Protein AF-A0A7R8W1M1-F1 (afdb_monomer_lite)

Organism: Timema douglasi (NCBI:txid61478)

pLDDT: mean 78.96, std 18.75, range [42.75, 98.69]

Foldseek 3Di:
DDDDDDDDDDDDDDDDDDDDDDDPDDDDDPPVPAQPLQAQPQPRPGRFDDAQQDPRHTHNDVVSVVVCCVVVVNPSDHPLDPDDDPVRDDPVNVVPDD

Structure (mmCIF, N/CA/C/O backbone):
data_AF-A0A7R8W1M1-F1
#
_entry.id   AF-A0A7R8W1M1-F1
#
loop_
_atom_site.group_PDB
_atom_site.id
_atom_site.type_symbol
_atom_site.label_atom_id
_atom_site.label_alt_id
_atom_site.label_comp_id
_atom_site.label_asym_id
_atom_site.label_entity_id
_atom_site.label_seq_id
_atom_site.pdbx_PDB_ins_code
_atom_site.Cartn_x
_atom_site.Cartn_y
_atom_site.Cartn_z
_atom_site.occupancy
_atom_site.B_iso_or_equiv
_atom_site.auth_seq_id
_atom_site.auth_comp_id
_atom_site.auth_asym_id
_atom_site.auth_atom_id
_atom_site.pdbx_PDB_model_num
ATOM 1 N N . MET A 1 1 ? 35.553 34.982 -40.929 1.00 52.81 1 MET A N 1
ATOM 2 C CA . MET A 1 1 ? 35.627 33.540 -41.251 1.00 52.81 1 MET A CA 1
ATOM 3 C C . MET A 1 1 ? 34.472 32.890 -40.524 1.00 52.81 1 MET A C 1
ATOM 5 O O . MET A 1 1 ? 34.533 32.708 -39.316 1.00 52.81 1 MET A O 1
ATOM 9 N N . SER A 1 2 ? 33.352 32.757 -41.225 1.00 48.47 2 SER A N 1
ATOM 10 C CA . SER A 1 2 ? 32.035 32.606 -40.617 1.00 48.47 2 SER A CA 1
ATOM 11 C C . SER A 1 2 ? 31.475 31.215 -40.883 1.00 48.47 2 SER A C 1
ATOM 13 O O . SER A 1 2 ? 31.470 30.779 -42.028 1.00 48.47 2 SER A O 1
ATOM 15 N N . LYS A 1 3 ? 30.898 30.647 -39.818 1.00 53.03 3 LYS A N 1
ATOM 16 C CA . LYS A 1 3 ? 29.877 29.589 -39.772 1.00 53.03 3 LYS A CA 1
ATOM 17 C C . LYS A 1 3 ? 30.335 28.157 -40.076 1.00 53.03 3 LYS A C 1
ATOM 19 O O . LYS A 1 3 ? 30.499 27.786 -41.228 1.00 53.03 3 LYS A O 1
ATOM 24 N N . THR A 1 4 ? 30.291 27.329 -39.030 1.00 55.09 4 THR A N 1
ATOM 25 C CA . THR A 1 4 ? 29.878 25.926 -39.151 1.00 55.09 4 THR A CA 1
ATOM 26 C C . THR A 1 4 ? 28.841 25.626 -38.072 1.00 55.09 4 THR A C 1
ATOM 28 O O . THR A 1 4 ? 29.129 25.685 -36.881 1.00 55.09 4 THR A O 1
ATOM 31 N N . VAL A 1 5 ? 27.624 25.323 -38.518 1.00 51.34 5 VAL A N 1
ATOM 32 C CA . VAL A 1 5 ? 26.593 24.585 -37.784 1.00 51.34 5 VAL A CA 1
ATOM 33 C C . VAL A 1 5 ? 26.380 23.307 -38.582 1.00 51.34 5 VAL A C 1
ATOM 35 O O . VAL A 1 5 ? 26.169 23.401 -39.788 1.00 51.34 5 VAL A O 1
ATOM 38 N N . ALA A 1 6 ? 26.390 22.145 -37.932 1.00 58.97 6 ALA A N 1
ATOM 39 C CA . ALA A 1 6 ? 25.666 20.970 -38.412 1.00 58.97 6 ALA A CA 1
ATOM 40 C C . ALA A 1 6 ? 25.425 19.995 -37.250 1.00 58.97 6 ALA A C 1
ATOM 42 O O . ALA A 1 6 ? 26.348 19.376 -36.728 1.00 58.97 6 ALA A O 1
ATOM 43 N N . LEU A 1 7 ? 24.154 19.899 -36.855 1.00 54.94 7 LEU A N 1
ATOM 44 C CA . LEU A 1 7 ? 23.571 18.787 -36.115 1.00 54.94 7 LEU A CA 1
ATOM 45 C C . LEU A 1 7 ? 23.591 17.540 -37.004 1.00 54.94 7 LEU A C 1
ATOM 47 O O . LEU A 1 7 ? 23.214 17.632 -38.171 1.00 54.94 7 LEU A O 1
ATOM 51 N N . THR A 1 8 ? 23.853 16.362 -36.439 1.00 57.50 8 THR A N 1
ATOM 52 C CA . THR A 1 8 ? 23.174 15.140 -36.898 1.00 57.50 8 THR A CA 1
ATOM 53 C C . 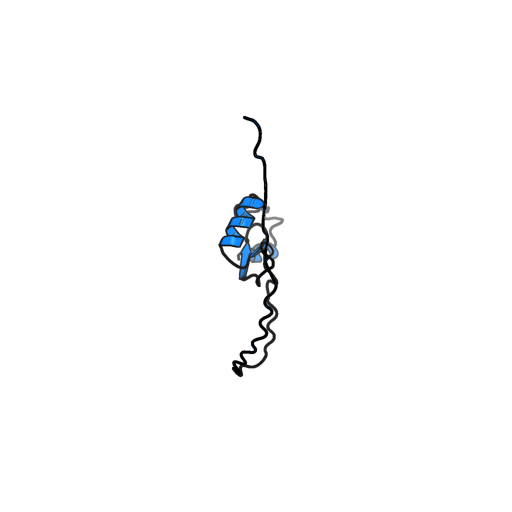THR A 1 8 ? 23.088 14.124 -35.762 1.00 57.50 8 THR A C 1
ATOM 55 O O . THR A 1 8 ? 24.083 13.540 -35.344 1.00 57.50 8 THR A O 1
ATOM 58 N N . ALA A 1 9 ? 21.869 13.930 -35.260 1.00 60.91 9 ALA A N 1
ATOM 59 C CA . ALA A 1 9 ? 21.479 12.775 -34.469 1.00 60.91 9 ALA A CA 1
ATOM 60 C C . ALA A 1 9 ? 21.263 11.586 -35.418 1.00 60.91 9 ALA A C 1
ATOM 62 O O . ALA A 1 9 ? 20.581 11.731 -36.432 1.00 60.91 9 ALA A O 1
ATOM 63 N N . GLN A 1 10 ? 21.816 10.419 -35.092 1.00 56.12 10 GLN A N 1
ATOM 64 C CA . GLN A 1 10 ? 21.529 9.171 -35.798 1.00 56.12 10 GLN A CA 1
ATOM 65 C C . GLN A 1 10 ? 21.012 8.146 -34.791 1.00 56.12 10 GLN A C 1
ATOM 67 O O . GLN A 1 10 ? 21.761 7.516 -34.052 1.00 56.12 10 GLN A O 1
ATOM 72 N N . SER A 1 11 ? 19.684 8.053 -34.756 1.00 63.09 11 SER A N 1
ATOM 73 C CA . SER A 1 11 ? 18.914 6.970 -34.157 1.00 63.09 11 SER A CA 1
ATOM 74 C C . SER A 1 11 ? 18.952 5.775 -35.104 1.00 63.09 11 SER A C 1
ATOM 76 O O . SER A 1 11 ? 18.521 5.896 -36.250 1.00 63.09 11 SER A O 1
ATOM 78 N N . GLN A 1 12 ? 19.463 4.635 -34.639 1.00 60.09 12 GLN A N 1
ATOM 79 C CA . GLN A 1 12 ? 19.287 3.347 -35.306 1.00 60.09 12 GLN A CA 1
ATOM 80 C C . GLN A 1 12 ? 19.004 2.268 -34.264 1.00 60.09 12 GLN A C 1
ATOM 82 O O . GLN A 1 12 ? 19.908 1.725 -33.632 1.00 60.09 12 GLN A O 1
ATOM 87 N N . HIS A 1 13 ? 17.726 1.934 -34.111 1.00 54.50 13 HIS A N 1
ATOM 88 C CA . HIS A 1 13 ? 17.300 0.690 -33.487 1.00 54.50 13 HIS A CA 1
ATOM 89 C C . HIS A 1 13 ? 16.375 -0.010 -34.481 1.00 54.50 13 HIS A C 1
ATOM 91 O O . HIS A 1 13 ? 15.264 0.451 -34.733 1.00 54.50 13 HIS A O 1
ATOM 97 N N . SER A 1 14 ? 16.865 -1.092 -35.084 1.00 59.47 14 SER A N 1
ATOM 98 C CA . SER A 1 14 ? 16.033 -2.047 -35.822 1.00 59.47 14 SER A CA 1
ATOM 99 C C . SER A 1 14 ? 15.585 -3.167 -34.870 1.00 59.47 14 SER A C 1
ATOM 101 O O . SER A 1 14 ? 16.334 -3.502 -33.948 1.00 59.47 14 SER A O 1
ATOM 103 N N . PRO A 1 15 ? 14.386 -3.748 -35.056 1.00 55.75 15 PRO A N 1
ATOM 104 C CA . PRO A 1 15 ? 13.828 -4.733 -34.138 1.00 55.75 15 PRO A CA 1
ATOM 105 C C . PRO A 1 15 ? 14.409 -6.122 -34.416 1.00 55.75 15 PRO A C 1
ATOM 107 O O . PRO A 1 15 ? 14.299 -6.633 -35.529 1.00 55.75 15 PRO A O 1
ATOM 110 N N . ILE A 1 16 ? 14.990 -6.762 -33.400 1.00 57.75 16 ILE A N 1
ATOM 111 C CA . ILE A 1 16 ? 15.369 -8.176 -33.480 1.00 57.75 16 ILE A CA 1
ATOM 112 C C . ILE A 1 16 ? 14.328 -8.973 -32.698 1.00 57.75 16 ILE A C 1
ATOM 114 O O . ILE A 1 16 ? 14.295 -8.966 -31.469 1.00 57.75 16 ILE A O 1
ATOM 118 N N . SER A 1 17 ? 13.443 -9.624 -33.450 1.00 53.62 17 SER A N 1
ATOM 119 C CA . SER A 1 17 ? 12.516 -10.637 -32.959 1.00 53.62 17 SER A CA 1
ATOM 120 C C . SER A 1 17 ? 13.302 -11.922 -32.700 1.00 53.62 17 SER A C 1
ATOM 122 O O . SER A 1 17 ? 13.865 -12.500 -33.628 1.00 53.62 17 SER A O 1
ATOM 124 N N . VAL A 1 18 ? 13.362 -12.359 -31.441 1.00 54.31 18 VAL A N 1
ATOM 125 C CA . VAL A 1 18 ? 13.859 -13.688 -31.072 1.00 54.31 18 VAL A CA 1
ATOM 126 C C . VAL A 1 18 ? 12.681 -14.524 -30.582 1.00 54.31 18 VAL A C 1
ATOM 128 O O . VAL A 1 18 ? 12.194 -14.358 -29.469 1.00 54.31 18 VAL A O 1
ATOM 131 N N . ASN A 1 19 ? 12.200 -15.416 -31.447 1.00 48.31 19 ASN A N 1
ATOM 132 C CA . ASN A 1 19 ? 11.374 -16.546 -31.043 1.00 48.31 19 ASN A CA 1
ATOM 133 C C . ASN A 1 19 ? 12.323 -17.702 -30.721 1.00 48.31 19 ASN A C 1
ATOM 135 O O . ASN A 1 19 ? 12.932 -18.274 -31.622 1.00 48.31 19 ASN A O 1
ATOM 139 N N . GLY A 1 20 ? 12.463 -18.010 -29.435 1.00 42.75 20 GLY A N 1
ATOM 140 C CA . GLY A 1 20 ? 13.253 -19.126 -28.928 1.00 42.75 20 GLY A CA 1
ATOM 141 C C . GLY A 1 20 ? 12.466 -19.839 -27.842 1.00 42.75 20 GLY A C 1
ATOM 142 O O . GLY A 1 20 ? 12.405 -19.393 -26.702 1.00 42.75 20 GLY A O 1
ATOM 143 N N . SER A 1 21 ? 11.801 -20.910 -28.249 1.00 54.72 21 SER A N 1
ATOM 144 C CA . SER A 1 21 ? 11.082 -21.864 -27.421 1.00 54.72 21 SER A CA 1
ATOM 145 C C . SER A 1 21 ? 12.066 -22.741 -26.646 1.00 54.72 21 SER A C 1
ATOM 147 O O . SER A 1 21 ? 12.627 -23.664 -27.232 1.00 54.72 21 SER A O 1
ATOM 149 N N . ASP A 1 22 ? 12.214 -22.505 -25.342 1.00 48.47 22 AS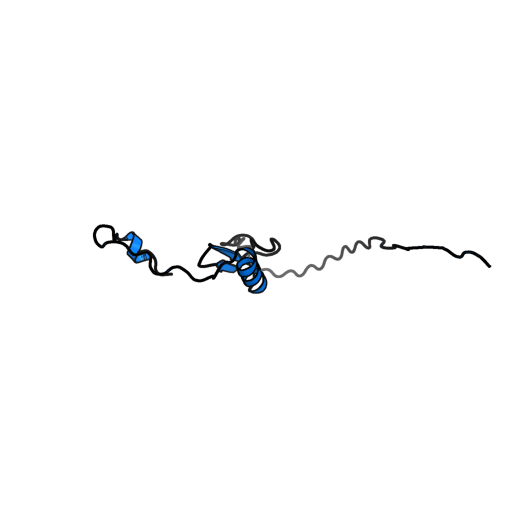P A N 1
ATOM 150 C CA . ASP A 1 22 ? 12.767 -23.505 -24.427 1.00 48.47 22 ASP A CA 1
ATOM 151 C C . ASP A 1 22 ? 11.637 -24.142 -23.622 1.00 48.47 22 ASP A C 1
ATOM 153 O O . ASP A 1 22 ? 11.063 -23.583 -22.685 1.00 48.47 22 ASP A O 1
ATOM 157 N N . THR A 1 23 ? 11.293 -25.344 -24.070 1.00 50.12 23 THR A N 1
ATOM 158 C CA . THR A 1 23 ? 10.430 -26.290 -23.379 1.00 50.12 23 THR A CA 1
ATOM 159 C C . THR A 1 23 ? 11.252 -26.939 -22.269 1.00 50.12 23 THR A C 1
ATOM 161 O O . THR A 1 23 ? 11.943 -27.922 -22.510 1.00 50.12 23 THR A O 1
ATOM 164 N N . THR A 1 24 ? 11.141 -26.435 -21.041 1.00 50.75 24 THR A N 1
ATOM 165 C CA . THR A 1 24 ? 11.445 -27.245 -19.854 1.00 50.75 24 THR A CA 1
ATOM 166 C C . THR A 1 24 ? 10.128 -27.774 -19.312 1.00 50.75 24 THR A C 1
ATOM 168 O O . THR A 1 24 ? 9.411 -27.107 -18.567 1.00 50.75 24 THR A O 1
ATOM 171 N N . GLN A 1 25 ? 9.795 -28.990 -19.741 1.00 56.94 25 GLN A N 1
ATOM 172 C CA . G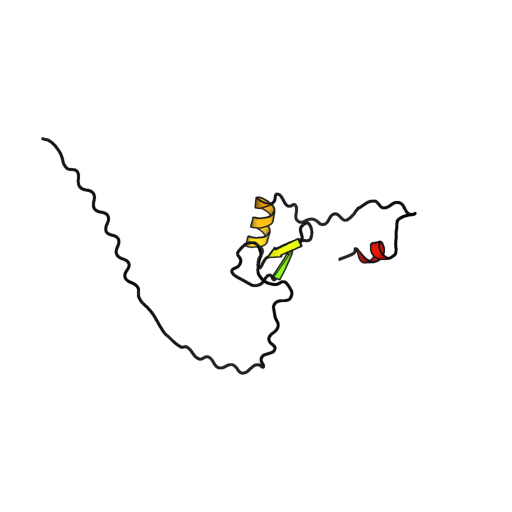LN A 1 25 ? 8.772 -29.820 -19.122 1.00 56.94 25 GLN A CA 1
ATOM 173 C C . GLN A 1 25 ? 9.208 -30.144 -17.689 1.00 56.94 25 GLN A C 1
ATOM 175 O O . GLN A 1 25 ? 10.174 -30.868 -17.471 1.00 56.94 25 GLN A O 1
ATOM 180 N N . SER A 1 26 ? 8.467 -29.627 -16.714 1.00 54.97 26 SER A N 1
ATOM 181 C CA . SER A 1 26 ? 8.422 -30.165 -15.358 1.00 54.97 26 SER A CA 1
ATOM 182 C C . SER A 1 26 ? 6.957 -30.390 -15.015 1.00 54.97 26 SER A C 1
ATOM 184 O O . SER A 1 26 ? 6.154 -29.459 -14.940 1.00 54.97 26 SER A O 1
ATOM 186 N N . GLN A 1 27 ? 6.601 -31.665 -14.915 1.00 66.81 27 GLN A N 1
ATOM 187 C CA . GLN A 1 27 ? 5.279 -32.141 -14.552 1.00 66.81 27 GLN A CA 1
ATOM 188 C C . GLN A 1 27 ? 5.071 -31.933 -13.047 1.00 66.81 27 GLN A C 1
ATOM 190 O O . GLN A 1 27 ? 5.471 -32.765 -12.239 1.00 66.81 27 GLN A O 1
ATOM 195 N N . HIS A 1 28 ? 4.399 -30.848 -12.670 1.00 56.22 28 HIS A N 1
ATOM 196 C CA . HIS A 1 28 ? 3.730 -30.724 -11.377 1.00 56.22 28 HIS A CA 1
ATOM 197 C C . HIS A 1 28 ? 2.327 -30.162 -11.622 1.00 56.22 28 HIS A C 1
ATOM 199 O O . HIS A 1 28 ? 2.161 -29.185 -12.348 1.00 56.22 28 HIS A O 1
ATOM 205 N N . GLY A 1 29 ? 1.315 -30.853 -11.090 1.00 53.97 29 GLY A N 1
ATOM 206 C CA . GLY A 1 29 ? -0.099 -30.638 -11.394 1.00 53.97 29 GLY A CA 1
ATOM 207 C C . GLY A 1 29 ? -0.546 -29.178 -11.295 1.00 53.97 29 GLY A C 1
ATOM 208 O O . GLY A 1 29 ? -0.188 -28.456 -10.366 1.00 53.97 29 GLY A O 1
ATO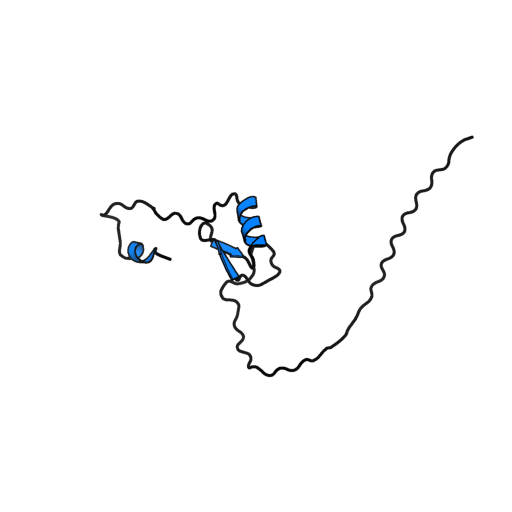M 209 N N . LEU A 1 30 ? -1.365 -28.767 -12.264 1.00 57.25 30 LEU A N 1
ATOM 210 C CA . LEU A 1 30 ? -1.982 -27.450 -12.351 1.00 57.25 30 LEU A CA 1
ATOM 211 C C . LEU A 1 30 ? -3.025 -27.278 -11.236 1.00 57.25 30 LEU A C 1
ATOM 213 O O . LEU A 1 30 ? -4.224 -27.433 -11.445 1.00 57.25 30 LEU A O 1
ATOM 217 N N . SER A 1 31 ? -2.566 -26.944 -10.035 1.00 62.78 31 SER A N 1
ATOM 218 C CA . SER A 1 31 ? -3.385 -26.182 -9.102 1.00 62.78 31 SER A CA 1
ATOM 219 C C . SER A 1 31 ? -3.239 -24.728 -9.525 1.00 62.78 31 SER A C 1
ATOM 221 O O . SER A 1 31 ? -2.256 -24.080 -9.170 1.00 62.78 31 SER A O 1
ATOM 223 N N . THR A 1 32 ? -4.164 -24.218 -10.340 1.00 62.19 32 THR A N 1
ATOM 224 C CA . THR A 1 32 ? -4.227 -22.790 -10.684 1.00 62.19 32 THR A CA 1
ATOM 225 C C . THR A 1 32 ? -4.584 -22.008 -9.418 1.00 62.19 32 THR A C 1
ATOM 227 O O . THR A 1 32 ? -5.736 -21.646 -9.194 1.00 62.19 32 THR A O 1
ATOM 230 N N . VAL A 1 33 ? -3.612 -21.808 -8.527 1.00 73.19 33 VAL A N 1
ATOM 231 C CA . VAL A 1 33 ? -3.775 -20.986 -7.331 1.00 73.19 33 VAL A CA 1
ATOM 232 C C . VAL A 1 33 ? -3.736 -19.544 -7.806 1.00 73.19 33 VAL A C 1
ATOM 234 O O . VAL A 1 33 ? -2.666 -18.976 -8.018 1.00 73.19 33 VAL A O 1
ATOM 237 N N . LEU A 1 34 ? -4.916 -18.969 -8.028 1.00 78.12 34 LEU A N 1
ATOM 238 C CA . LEU A 1 34 ? -5.035 -17.538 -8.260 1.00 78.12 34 LEU A CA 1
ATOM 239 C C . LEU A 1 34 ? -4.414 -16.804 -7.052 1.00 78.12 34 LEU A C 1
ATOM 241 O O . LEU A 1 34 ? -4.666 -17.205 -5.909 1.00 78.12 34 LEU A O 1
ATOM 245 N N . PRO A 1 35 ? -3.591 -15.764 -7.264 1.00 82.00 35 PRO A N 1
ATOM 246 C CA . PRO A 1 35 ? -2.941 -15.056 -6.170 1.00 82.00 35 PRO A CA 1
ATOM 247 C C . PRO A 1 35 ? -3.984 -14.458 -5.217 1.00 82.00 35 PRO A C 1
ATOM 249 O O . PRO A 1 35 ? -4.779 -13.605 -5.603 1.00 82.00 35 PRO A O 1
ATOM 252 N N . VAL A 1 36 ? -3.945 -14.885 -3.949 1.00 90.31 36 VAL A N 1
ATOM 253 C CA . VAL A 1 36 ? -4.915 -14.517 -2.894 1.00 90.31 36 VAL A CA 1
ATOM 254 C C . VAL A 1 36 ? -5.031 -13.001 -2.704 1.00 90.31 36 VAL A C 1
ATOM 256 O O . VAL A 1 36 ? -6.107 -12.486 -2.418 1.00 90.31 36 VAL A O 1
ATOM 259 N N . LEU A 1 37 ? -3.918 -12.281 -2.865 1.00 93.81 37 LEU A N 1
ATOM 260 C CA . LEU A 1 37 ? -3.852 -10.827 -2.712 1.00 93.81 37 LEU A CA 1
ATOM 261 C C . LEU A 1 37 ? -4.025 -10.071 -4.041 1.00 93.81 37 LEU A C 1
ATOM 263 O O . LEU A 1 37 ? -4.116 -8.850 -4.029 1.00 93.81 37 LEU A O 1
ATOM 267 N N . GLY A 1 38 ? -4.073 -10.756 -5.184 1.00 96.00 38 GLY A N 1
ATOM 268 C CA . GLY A 1 38 ? -4.048 -10.116 -6.500 1.00 96.00 38 GLY A CA 1
ATOM 269 C C . GLY A 1 38 ? -2.689 -9.498 -6.852 1.00 96.00 38 GLY A C 1
ATOM 270 O O . GLY A 1 38 ? -1.646 -9.894 -6.329 1.00 96.00 38 GLY A O 1
ATOM 271 N N . THR A 1 39 ? -2.693 -8.530 -7.767 1.00 97.62 39 THR A N 1
ATOM 272 C CA . THR A 1 39 ? -1.489 -7.867 -8.292 1.00 97.62 39 THR A CA 1
ATOM 273 C C . THR A 1 39 ? -1.004 -6.731 -7.395 1.00 97.62 39 THR A C 1
ATOM 275 O O . THR A 1 39 ? -1.783 -6.089 -6.694 1.00 97.62 39 THR A O 1
ATOM 278 N N . CYS A 1 40 ? 0.297 -6.440 -7.433 1.00 98.25 40 CYS A N 1
ATOM 279 C CA . CYS A 1 40 ? 0.868 -5.304 -6.717 1.00 98.25 40 CYS A CA 1
ATOM 280 C C . CYS A 1 40 ? 0.268 -3.974 -7.190 1.00 98.25 40 CYS A C 1
ATOM 282 O O . CYS A 1 40 ? 0.362 -3.634 -8.364 1.00 98.25 40 CYS A O 1
ATOM 284 N N . GLU A 1 41 ? -0.237 -3.175 -6.253 1.00 98.25 41 GLU A N 1
ATOM 285 C CA . GLU A 1 41 ? -0.885 -1.886 -6.534 1.00 98.25 41 GLU A CA 1
ATOM 286 C C . GLU A 1 41 ? 0.119 -0.752 -6.814 1.00 98.25 41 GLU A C 1
ATOM 288 O O . GLU A 1 41 ? -0.263 0.317 -7.273 1.00 98.25 41 GLU A O 1
ATOM 293 N N . VAL A 1 42 ? 1.413 -0.978 -6.556 1.00 98.31 42 VAL A N 1
ATOM 294 C CA . VAL A 1 42 ? 2.475 0.022 -6.766 1.00 98.31 42 VAL A CA 1
ATOM 295 C C . VAL A 1 42 ? 3.130 -0.120 -8.137 1.00 98.31 42 VAL A C 1
ATOM 297 O O . VAL A 1 42 ? 3.352 0.879 -8.808 1.00 98.31 42 VAL A O 1
ATOM 300 N N . CYS A 1 43 ? 3.472 -1.345 -8.552 1.00 98.06 43 CYS A N 1
ATOM 301 C CA . CYS A 1 43 ? 4.163 -1.574 -9.825 1.00 98.06 43 CYS A CA 1
ATOM 302 C C . CYS A 1 43 ? 3.317 -2.292 -10.876 1.00 98.06 43 CYS A C 1
ATOM 304 O O . CYS A 1 43 ? 3.708 -2.286 -12.034 1.00 98.06 43 CYS A O 1
ATOM 306 N N . ALA A 1 44 ? 2.219 -2.952 -10.496 1.00 97.56 44 ALA A N 1
ATOM 307 C CA . ALA A 1 44 ? 1.388 -3.786 -11.371 1.00 97.56 44 ALA A CA 1
ATOM 308 C C . ALA A 1 44 ? 2.120 -4.921 -12.132 1.00 97.56 44 ALA A C 1
ATOM 310 O O . ALA A 1 44 ? 1.490 -5.646 -12.892 1.00 97.56 44 ALA A O 1
ATOM 311 N N . CYS A 1 45 ? 3.423 -5.135 -11.911 1.00 96.88 45 CYS A N 1
ATOM 312 C CA . CYS A 1 45 ? 4.219 -6.112 -12.666 1.00 96.88 45 CYS A CA 1
ATOM 313 C C . CYS A 1 45 ? 4.211 -7.531 -12.081 1.00 96.88 45 CYS A C 1
ATOM 315 O O . CYS A 1 45 ? 4.609 -8.474 -12.760 1.00 96.88 45 CYS A O 1
ATOM 317 N N . LYS A 1 46 ? 3.897 -7.685 -10.790 1.00 97.00 46 LYS A N 1
ATOM 318 C CA . LYS A 1 46 ? 4.003 -8.956 -10.054 1.00 97.00 46 LYS A CA 1
ATOM 319 C C . LYS A 1 46 ? 2.843 -9.105 -9.083 1.00 97.00 46 LYS A C 1
ATOM 321 O O . LYS A 1 46 ? 2.310 -8.103 -8.600 1.00 97.00 46 LYS A O 1
ATOM 326 N N . ASP A 1 47 ? 2.542 -10.344 -8.720 1.00 97.75 47 ASP A N 1
ATOM 327 C CA . ASP A 1 47 ? 1.579 -10.647 -7.667 1.00 97.75 47 ASP A CA 1
ATOM 328 C C . ASP A 1 47 ? 2.014 -10.051 -6.327 1.00 97.75 47 ASP A C 1
ATOM 330 O O . ASP A 1 47 ? 3.199 -10.039 -5.959 1.00 97.75 47 ASP A O 1
ATOM 334 N N . ALA A 1 48 ? 1.041 -9.523 -5.594 1.00 97.81 48 ALA A N 1
ATOM 335 C CA . ALA A 1 48 ? 1.258 -8.987 -4.271 1.00 97.81 48 ALA A CA 1
ATOM 336 C C . ALA A 1 48 ? 1.558 -10.110 -3.274 1.00 97.81 48 ALA A C 1
ATOM 338 O O . ALA A 1 48 ? 0.957 -11.181 -3.289 1.00 97.81 48 ALA A O 1
ATOM 339 N N . LYS A 1 49 ? 2.495 -9.828 -2.372 1.00 97.56 49 LYS A N 1
ATOM 340 C CA . LYS A 1 49 ? 2.941 -10.741 -1.312 1.00 97.56 49 LYS A CA 1
ATOM 341 C C . LYS A 1 49 ? 2.697 -10.176 0.082 1.00 97.56 49 LYS A C 1
ATOM 343 O O . LYS A 1 49 ? 2.652 -10.926 1.049 1.00 97.56 49 LYS A O 1
ATOM 348 N N . TYR A 1 50 ? 2.561 -8.859 0.181 1.00 97.31 50 TYR A N 1
ATOM 349 C CA . TYR A 1 50 ? 2.432 -8.132 1.433 1.00 97.31 50 TYR A CA 1
ATOM 350 C C . TYR A 1 50 ? 1.258 -7.162 1.354 1.00 97.31 50 TYR A C 1
ATOM 352 O O . TYR A 1 50 ? 0.981 -6.613 0.288 1.00 97.31 50 TYR A O 1
ATOM 360 N N . THR A 1 51 ? 0.641 -6.887 2.499 1.00 97.31 51 THR A N 1
ATOM 361 C CA . THR A 1 51 ? -0.430 -5.898 2.659 1.00 97.31 51 THR A CA 1
ATOM 362 C C . THR A 1 51 ? -0.018 -4.910 3.742 1.00 97.31 51 THR A C 1
ATOM 364 O O . THR A 1 51 ? 0.410 -5.318 4.823 1.00 97.31 51 THR A O 1
ATOM 367 N N . CYS A 1 52 ? -0.101 -3.609 3.460 1.00 97.00 52 CYS A N 1
ATOM 368 C CA . CYS A 1 52 ? 0.228 -2.585 4.447 1.00 97.00 52 CYS A CA 1
ATOM 369 C C . CYS A 1 52 ? -0.792 -2.599 5.602 1.00 97.00 52 CYS A C 1
ATOM 371 O O . CYS A 1 52 ? -1.983 -2.461 5.344 1.00 97.00 52 CYS A O 1
ATOM 373 N N . PRO A 1 53 ? -0.381 -2.693 6.879 1.00 94.00 53 PRO A N 1
ATOM 374 C CA . PRO A 1 53 ? -1.327 -2.820 7.992 1.00 94.00 53 PRO A CA 1
ATOM 375 C C . PRO A 1 53 ? -2.011 -1.496 8.383 1.00 94.00 53 PRO A C 1
ATOM 377 O O . PRO A 1 53 ? -2.903 -1.498 9.227 1.00 94.00 53 PRO A O 1
ATOM 380 N N . LYS A 1 54 ? -1.583 -0.360 7.810 1.00 94.31 54 LYS A N 1
ATOM 381 C CA . LYS A 1 54 ? -2.208 0.960 8.012 1.00 94.31 54 LYS A CA 1
ATOM 382 C C . LYS A 1 54 ? -3.249 1.281 6.942 1.00 94.31 54 LYS A C 1
ATOM 384 O O . LYS A 1 54 ? -4.309 1.790 7.274 1.00 94.31 54 LYS A O 1
ATOM 389 N N . CYS A 1 55 ? -2.906 1.057 5.674 1.00 95.25 55 CYS A N 1
ATOM 390 C CA . CYS A 1 55 ? -3.693 1.519 4.526 1.00 95.25 55 CYS A CA 1
ATOM 391 C C . CYS A 1 55 ? -4.072 0.410 3.539 1.00 95.25 55 CYS A C 1
ATOM 393 O O . CYS A 1 55 ? -4.597 0.707 2.476 1.00 95.25 55 CYS A O 1
ATOM 395 N N . GLU A 1 56 ? -3.758 -0.847 3.853 1.00 95.62 56 GLU A N 1
ATOM 396 C CA . GLU A 1 56 ? -4.153 -2.043 3.095 1.00 95.62 56 GLU A CA 1
ATOM 397 C C . GLU A 1 56 ? -3.606 -2.158 1.659 1.00 95.62 56 GLU A C 1
ATOM 399 O O . GLU A 1 56 ? -3.880 -3.142 0.974 1.00 95.62 56 GLU A O 1
ATOM 404 N N . VAL A 1 57 ? -2.741 -1.233 1.228 1.00 97.75 57 VAL A N 1
ATOM 405 C CA . VAL A 1 57 ? -2.064 -1.293 -0.078 1.00 97.75 57 VAL A CA 1
ATOM 406 C C . VAL A 1 57 ? -1.267 -2.589 -0.217 1.00 97.75 57 VAL A C 1
ATOM 408 O O . VAL A 1 57 ? -0.425 -2.921 0.631 1.00 97.75 57 VAL A O 1
ATOM 411 N N . LYS A 1 58 ? -1.502 -3.306 -1.318 1.00 98.31 58 LYS A N 1
ATOM 412 C CA . LYS A 1 58 ? -0.875 -4.599 -1.607 1.00 98.31 58 LYS A CA 1
ATOM 413 C C . LYS A 1 58 ? 0.399 -4.436 -2.432 1.00 98.31 58 LYS A C 1
ATOM 415 O O . LYS A 1 58 ? 0.424 -3.790 -3.480 1.00 98.31 58 LYS A O 1
ATOM 420 N N . THR A 1 59 ? 1.493 -5.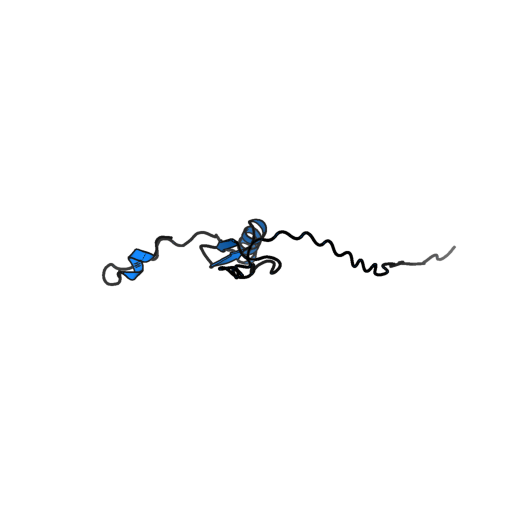039 -1.972 1.00 98.56 59 THR A N 1
ATOM 421 C CA . THR A 1 59 ? 2.829 -4.870 -2.562 1.00 98.56 59 THR A CA 1
ATOM 422 C C . THR A 1 59 ? 3.539 -6.195 -2.802 1.00 98.56 59 THR A C 1
ATOM 424 O O . THR A 1 59 ? 3.393 -7.146 -2.038 1.00 98.56 59 THR A O 1
ATOM 427 N N . CYS A 1 60 ? 4.330 -6.281 -3.873 1.00 98.31 60 CYS A N 1
ATOM 428 C CA . CYS A 1 60 ? 5.086 -7.495 -4.198 1.00 98.31 60 CYS A CA 1
ATOM 429 C C . CYS A 1 60 ? 6.440 -7.597 -3.474 1.00 98.31 60 CYS A C 1
ATOM 431 O O . CYS A 1 60 ? 7.020 -8.681 -3.414 1.00 98.31 60 CYS A O 1
ATOM 433 N N . CYS A 1 61 ? 6.990 -6.484 -2.975 1.00 98.31 61 CYS A N 1
ATOM 434 C CA . CYS A 1 61 ? 8.320 -6.425 -2.362 1.00 98.31 61 CYS A CA 1
ATOM 435 C C . CYS A 1 61 ? 8.514 -5.172 -1.493 1.00 98.31 61 CYS A C 1
ATOM 437 O O . CYS A 1 61 ? 7.725 -4.227 -1.551 1.00 98.31 61 CYS A O 1
ATOM 439 N N . ILE A 1 62 ? 9.620 -5.136 -0.740 1.00 98.19 62 ILE A N 1
ATOM 440 C CA . ILE A 1 62 ? 9.954 -4.021 0.159 1.00 98.19 62 ILE A CA 1
ATOM 441 C C . ILE A 1 62 ? 10.180 -2.689 -0.568 1.00 98.19 62 ILE A C 1
ATOM 443 O O . ILE A 1 62 ? 9.847 -1.639 -0.030 1.00 98.19 62 ILE A O 1
ATOM 447 N N . ALA A 1 63 ? 10.676 -2.712 -1.809 1.00 98.56 63 ALA A N 1
ATOM 448 C CA . ALA A 1 63 ? 10.826 -1.495 -2.604 1.00 98.56 63 ALA A CA 1
ATOM 449 C C . ALA A 1 63 ? 9.457 -0.848 -2.878 1.00 98.56 63 ALA A C 1
ATOM 451 O O . ALA A 1 63 ? 9.270 0.333 -2.602 1.00 98.56 63 ALA A O 1
ATOM 452 N N . CYS A 1 64 ? 8.467 -1.640 -3.307 1.00 98.69 64 CYS A N 1
ATOM 453 C CA . CYS A 1 64 ? 7.082 -1.180 -3.461 1.00 98.69 64 CYS A CA 1
ATOM 454 C C . CYS A 1 64 ? 6.459 -0.769 -2.117 1.00 98.69 64 CYS A C 1
ATOM 456 O O . CYS A 1 64 ? 5.691 0.189 -2.052 1.00 98.69 64 CYS A O 1
ATOM 458 N N . ALA A 1 65 ? 6.815 -1.453 -1.024 1.00 98.44 65 ALA A N 1
ATOM 459 C CA . ALA A 1 65 ? 6.393 -1.051 0.313 1.00 98.44 65 ALA A CA 1
ATOM 460 C C . ALA A 1 65 ? 6.921 0.349 0.691 1.00 98.44 65 ALA A C 1
ATOM 462 O O . ALA A 1 65 ? 6.182 1.171 1.217 1.00 98.44 65 ALA A O 1
ATOM 463 N N . ASN A 1 66 ? 8.180 0.657 0.392 1.00 98.56 66 ASN A N 1
ATOM 464 C CA . ASN A 1 66 ? 8.764 1.960 0.706 1.00 98.56 66 ASN A CA 1
ATOM 465 C C . ASN A 1 66 ? 8.243 3.073 -0.211 1.00 98.56 66 ASN A C 1
ATOM 467 O O . ASN A 1 66 ? 8.010 4.182 0.264 1.00 98.56 66 ASN A O 1
ATOM 471 N N . ILE A 1 67 ? 8.007 2.769 -1.492 1.00 98.62 67 ILE A N 1
ATOM 472 C CA . ILE A 1 67 ? 7.407 3.716 -2.440 1.00 98.62 67 ILE A CA 1
ATOM 473 C C . ILE A 1 67 ? 6.029 4.155 -1.939 1.00 98.62 67 ILE A C 1
ATOM 475 O O . ILE A 1 67 ? 5.827 5.349 -1.749 1.00 98.62 67 ILE A O 1
ATOM 479 N N . HIS A 1 68 ? 5.108 3.230 -1.630 1.00 98.38 68 HIS A N 1
ATOM 480 C CA . HIS A 1 68 ? 3.775 3.658 -1.180 1.00 98.38 68 HIS A CA 1
ATOM 481 C C . HIS A 1 68 ? 3.832 4.433 0.141 1.00 98.38 68 HIS A C 1
ATOM 483 O O . HIS A 1 68 ? 3.078 5.384 0.313 1.00 98.38 68 HIS A O 1
ATOM 489 N N . LYS A 1 69 ? 4.719 4.053 1.077 1.00 98.50 69 LYS A N 1
ATOM 490 C CA . LYS A 1 69 ? 4.889 4.787 2.341 1.00 98.50 69 LYS A CA 1
ATOM 491 C C . LYS A 1 69 ? 5.268 6.241 2.089 1.00 98.50 69 LYS A C 1
ATOM 493 O O . LYS A 1 69 ? 4.719 7.127 2.734 1.00 98.50 69 LYS A O 1
ATOM 498 N N . LYS A 1 70 ? 6.171 6.479 1.138 1.00 98.50 70 LYS A N 1
ATOM 499 C CA . LYS A 1 70 ? 6.608 7.822 0.764 1.00 98.50 70 LYS A CA 1
ATOM 500 C C . LYS A 1 70 ? 5.509 8.592 0.029 1.00 98.50 70 LYS A C 1
ATOM 502 O O . LYS A 1 70 ? 5.118 9.657 0.490 1.00 98.50 70 LYS A O 1
ATOM 507 N N . GLU A 1 71 ? 4.996 8.045 -1.069 1.00 98.00 71 GLU A N 1
ATOM 508 C CA . GLU A 1 71 ? 4.054 8.752 -1.951 1.00 98.00 71 GLU A CA 1
ATOM 509 C C . GLU A 1 71 ? 2.704 9.021 -1.272 1.00 98.00 71 GLU A C 1
ATOM 511 O O . GLU A 1 71 ? 2.093 10.063 -1.483 1.00 98.00 71 GLU A O 1
ATOM 516 N N . LEU A 1 72 ? 2.254 8.113 -0.400 1.00 97.12 72 LEU A N 1
ATOM 517 C CA . LEU A 1 72 ? 0.992 8.256 0.331 1.00 97.12 72 LEU A CA 1
ATOM 518 C C . LEU A 1 72 ? 1.172 8.860 1.727 1.00 97.12 72 LEU A C 1
ATOM 520 O O . LEU A 1 72 ? 0.214 8.889 2.496 1.00 97.12 72 LEU A O 1
ATOM 524 N N . SER A 1 73 ? 2.388 9.285 2.093 1.00 97.94 73 SER A N 1
ATOM 525 C CA . SER A 1 73 ? 2.709 9.741 3.456 1.00 97.94 73 SER A CA 1
ATOM 526 C C . SER A 1 73 ? 2.214 8.762 4.538 1.00 97.94 73 SER A C 1
ATOM 528 O O . SER A 1 73 ? 1.666 9.149 5.570 1.00 97.94 73 SER A O 1
ATOM 530 N N . CYS A 1 74 ? 2.367 7.461 4.282 1.00 97.06 74 CYS A N 1
ATOM 531 C CA . CYS A 1 74 ? 1.838 6.388 5.114 1.00 97.06 74 CYS A CA 1
ATOM 532 C C . CYS A 1 74 ? 2.893 5.888 6.111 1.00 97.06 74 CYS A C 1
ATOM 534 O O . CYS A 1 74 ? 3.977 5.444 5.730 1.00 97.06 74 CYS A O 1
ATOM 536 N N . SER A 1 75 ? 2.546 5.883 7.403 1.00 96.50 75 SER A N 1
ATOM 537 C CA . SER A 1 75 ? 3.423 5.383 8.474 1.00 96.50 75 SER A CA 1
ATOM 538 C C . SER A 1 75 ? 3.637 3.866 8.421 1.00 96.50 75 SER A C 1
ATOM 540 O O . SER A 1 75 ? 4.631 3.351 8.929 1.00 96.50 75 SER A O 1
ATOM 542 N N . GLY A 1 76 ? 2.700 3.127 7.819 1.00 95.44 76 GLY A N 1
ATOM 543 C CA . GLY A 1 76 ? 2.704 1.667 7.809 1.00 95.44 76 GLY A CA 1
ATOM 544 C C . GLY A 1 76 ? 2.481 1.024 9.183 1.00 95.44 76 GLY A C 1
ATOM 545 O O . GLY A 1 76 ? 2.758 -0.161 9.333 1.00 95.44 76 GLY A O 1
ATOM 546 N N . VAL A 1 77 ? 2.000 1.778 10.177 1.00 93.31 77 VAL A N 1
ATOM 547 C CA . VAL A 1 77 ? 1.718 1.290 11.537 1.00 93.31 77 VAL A CA 1
ATOM 548 C C . VAL A 1 77 ? 0.210 1.221 11.750 1.00 93.31 77 VAL A C 1
ATOM 550 O O . VAL A 1 77 ? -0.458 2.238 11.635 1.00 93.31 77 VAL A O 1
ATOM 553 N N . ARG A 1 78 ? -0.336 0.045 12.082 1.00 88.94 78 ARG A N 1
ATOM 554 C CA . ARG A 1 78 ? -1.763 -0.114 12.415 1.00 88.94 78 ARG A CA 1
ATOM 555 C C . ARG A 1 78 ? -2.124 0.705 13.657 1.00 88.94 78 ARG A C 1
ATOM 557 O O . ARG A 1 78 ? -1.441 0.591 14.676 1.00 88.94 78 ARG A O 1
ATOM 564 N N . ASP A 1 79 ? -3.225 1.452 13.610 1.00 82.00 79 ASP A N 1
ATOM 565 C CA . ASP A 1 79 ? -3.742 2.146 14.794 1.00 82.00 79 ASP A CA 1
ATOM 566 C C . ASP A 1 79 ? -4.357 1.117 15.751 1.00 82.00 79 ASP A C 1
ATOM 568 O O . ASP A 1 79 ? -5.446 0.593 15.518 1.00 82.00 79 ASP A O 1
ATOM 572 N N . LYS A 1 80 ? -3.632 0.779 16.823 1.00 73.31 80 LYS A N 1
ATOM 573 C CA . LYS A 1 80 ? -4.032 -0.283 17.766 1.00 73.31 80 LYS A CA 1
ATOM 574 C C . LYS A 1 80 ? -5.134 0.135 18.743 1.00 73.31 80 LYS A C 1
ATOM 576 O O . LYS A 1 80 ? -5.661 -0.710 19.455 1.00 73.31 80 LYS A O 1
ATOM 581 N N . VAL A 1 81 ? -5.450 1.425 18.814 1.00 69.56 81 VAL A N 1
ATOM 582 C CA . VAL A 1 81 ? -6.249 2.010 19.896 1.00 69.56 81 VAL A CA 1
ATOM 583 C C . VAL A 1 81 ? -7.300 2.967 19.348 1.00 69.56 81 VAL A C 1
ATOM 585 O O . VAL A 1 81 ? -7.194 4.181 19.479 1.00 69.56 81 VAL A O 1
ATOM 588 N N . ASN A 1 82 ? -8.358 2.417 18.756 1.00 68.69 82 ASN A N 1
ATOM 589 C CA . ASN A 1 82 ? -9.615 3.154 18.703 1.00 68.69 82 ASN A CA 1
ATOM 590 C C . ASN A 1 82 ? -10.293 2.984 20.061 1.00 68.69 82 ASN A C 1
ATOM 592 O O . ASN A 1 82 ? -10.814 1.913 20.370 1.00 68.69 82 ASN A O 1
ATOM 596 N N . PHE A 1 83 ? -10.226 4.024 20.896 1.00 77.19 83 PHE A N 1
ATOM 597 C CA . PHE A 1 83 ? -10.941 4.037 22.166 1.00 77.19 83 PHE A CA 1
ATOM 598 C C . PHE A 1 83 ? -12.426 3.786 21.903 1.00 77.19 83 PHE A C 1
ATOM 600 O O . PHE A 1 83 ? -13.081 4.530 21.171 1.00 77.19 83 PHE A O 1
ATOM 607 N N . LYS A 1 84 ? -12.953 2.735 22.524 1.00 78.81 84 LYS A N 1
ATOM 608 C CA . LYS A 1 84 ? -14.371 2.411 22.498 1.00 78.81 84 LYS A CA 1
ATOM 609 C C . LYS A 1 84 ? -14.864 2.403 23.930 1.00 78.81 84 LYS A C 1
ATOM 611 O O .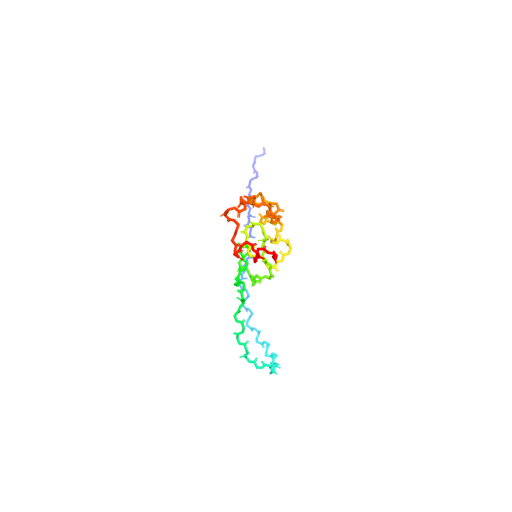 LYS A 1 84 ? -14.314 1.707 24.780 1.00 78.81 84 LYS A O 1
ATOM 616 N N . GLN A 1 85 ? -15.896 3.195 24.197 1.00 87.38 85 GLN A N 1
ATOM 617 C CA . GLN A 1 85 ? -16.571 3.162 25.486 1.00 87.38 85 GLN A CA 1
ATOM 618 C C . GLN A 1 85 ? -17.065 1.736 25.753 1.00 87.38 85 GLN A C 1
ATOM 620 O O . GLN A 1 85 ? -17.541 1.078 24.829 1.00 87.38 85 GLN A O 1
ATOM 625 N N . LEU A 1 86 ? -16.990 1.274 27.004 1.00 86.56 86 LEU A N 1
ATOM 626 C CA . LEU A 1 86 ? -17.341 -0.105 27.363 1.00 86.56 86 LEU A CA 1
ATOM 627 C C . LEU A 1 86 ? -18.767 -0.485 26.928 1.00 86.56 86 LEU A C 1
ATOM 629 O O . LEU A 1 86 ? -18.998 -1.595 26.468 1.00 86.56 86 LEU A O 1
ATOM 633 N N . SER A 1 87 ? -19.702 0.469 26.969 1.00 91.94 87 SER A N 1
ATOM 634 C CA . SER A 1 87 ? -21.081 0.306 26.484 1.00 91.94 87 SER A CA 1
ATOM 635 C C . SER A 1 87 ? -21.200 0.035 24.978 1.00 91.94 87 SER A C 1
ATOM 637 O O . SER A 1 87 ? -22.220 -0.473 24.526 1.00 91.94 87 SER A O 1
ATOM 639 N N . LYS A 1 88 ? -20.177 0.384 24.192 1.00 85.50 88 LYS A N 1
ATOM 640 C CA . LYS A 1 88 ? -20.088 0.151 22.743 1.00 85.50 88 LYS A CA 1
ATOM 641 C C . LYS A 1 88 ? -19.000 -0.854 22.372 1.00 85.50 88 LYS A C 1
ATOM 643 O O . LYS A 1 88 ? -18.722 -1.038 21.186 1.00 85.50 88 LYS A O 1
ATOM 648 N N . PHE A 1 89 ? -18.375 -1.473 23.369 1.00 86.94 89 PHE A N 1
ATOM 649 C CA . PHE A 1 89 ? -17.422 -2.545 23.168 1.00 86.94 89 PHE A CA 1
ATOM 650 C C . PHE A 1 89 ? -18.197 -3.838 22.908 1.00 86.94 89 PHE A C 1
ATOM 652 O O . PHE A 1 89 ? -18.996 -4.282 23.728 1.00 86.94 89 PHE A O 1
ATOM 659 N N . THR A 1 90 ? -18.010 -4.408 21.725 1.00 88.81 90 THR A N 1
ATOM 660 C CA . THR A 1 90 ? -18.767 -5.554 21.211 1.00 88.81 90 THR A CA 1
ATOM 661 C C . THR A 1 90 ? -17.842 -6.735 20.947 1.00 88.81 90 THR A C 1
ATOM 663 O O . THR A 1 90 ? -16.631 -6.574 20.824 1.00 88.81 90 THR A O 1
ATOM 666 N N . ASN A 1 91 ? -18.409 -7.931 20.767 1.00 84.88 91 ASN A N 1
ATOM 667 C CA . ASN A 1 91 ? -17.632 -9.120 20.399 1.00 84.88 91 ASN A CA 1
ATOM 668 C C . ASN A 1 91 ? -16.822 -8.956 19.094 1.00 84.88 91 ASN A C 1
ATOM 670 O O . ASN A 1 91 ? -15.820 -9.642 18.922 1.00 84.88 91 ASN A O 1
ATOM 674 N N . MET A 1 92 ? -17.195 -8.028 18.201 1.00 81.75 92 MET A N 1
ATOM 675 C CA . MET A 1 92 ? -16.399 -7.710 17.005 1.00 81.75 92 MET A CA 1
ATOM 676 C C . MET A 1 92 ? -15.046 -7.079 17.357 1.00 81.75 92 MET A C 1
ATOM 678 O O . MET A 1 92 ? -14.052 -7.311 16.674 1.00 81.75 92 MET A O 1
ATOM 682 N N . ASP A 1 93 ? -14.978 -6.330 18.456 1.00 81.44 93 ASP A N 1
ATOM 683 C CA . ASP A 1 93 ? -13.755 -5.657 18.887 1.00 81.44 93 ASP A CA 1
ATOM 684 C C . ASP A 1 93 ? -12.709 -6.660 19.410 1.00 81.44 93 ASP A C 1
ATOM 686 O O . ASP A 1 93 ? -11.510 -6.431 19.249 1.00 81.44 93 ASP A O 1
ATOM 690 N N . LEU A 1 94 ? -13.145 -7.825 19.915 1.00 80.00 94 LEU A N 1
ATOM 691 C CA . LEU A 1 94 ? -12.266 -8.928 20.334 1.00 80.00 94 LEU A CA 1
ATOM 692 C C . LEU A 1 94 ? -11.469 -9.536 19.169 1.00 80.00 94 LEU A C 1
ATOM 694 O O . LEU A 1 94 ? -10.384 -10.072 19.376 1.00 80.00 94 LEU A O 1
ATOM 698 N N . GLN A 1 95 ? -11.984 -9.446 17.940 1.00 75.06 95 GLN A N 1
ATOM 699 C CA . GLN A 1 95 ? -11.370 -10.048 16.750 1.00 75.06 95 GLN A CA 1
ATOM 700 C C . GLN A 1 95 ? -10.348 -9.126 16.058 1.00 75.06 95 GLN A C 1
ATOM 702 O O . GLN A 1 95 ? -9.756 -9.501 15.047 1.00 75.06 95 GLN A O 1
ATOM 707 N N . SER A 1 96 ? -10.096 -7.930 16.601 1.00 65.75 96 SER A N 1
ATOM 708 C CA . SER A 1 96 ? -9.263 -6.899 15.957 1.00 65.75 96 SER A CA 1
ATOM 709 C C . SER A 1 96 ? -7.746 -7.140 16.050 1.00 65.75 96 SER A C 1
ATOM 711 O O . SER A 1 96 ? -6.964 -6.336 15.539 1.00 65.75 96 SER A O 1
ATOM 713 N N . GLY A 1 97 ? -7.305 -8.227 16.689 1.00 60.88 97 GLY A N 1
ATOM 714 C CA . GLY A 1 97 ? -5.893 -8.566 16.870 1.00 60.88 97 GLY A CA 1
ATOM 715 C C . GLY A 1 97 ? -5.328 -9.446 15.753 1.00 60.88 97 GLY A C 1
ATOM 716 O O . GLY A 1 97 ? -5.246 -10.658 15.923 1.00 60.88 97 GLY A O 1
ATOM 717 N N . ARG A 1 98 ? -4.897 -8.843 14.639 1.00 56.03 98 ARG A N 1
ATOM 718 C CA . ARG A 1 98 ? -3.890 -9.414 13.722 1.00 56.03 98 ARG A CA 1
ATOM 719 C C . ARG A 1 98 ? -2.952 -8.341 13.188 1.00 56.03 98 ARG A C 1
ATOM 721 O O . ARG A 1 98 ? -3.411 -7.191 13.005 1.00 56.03 98 ARG A O 1
#

Radius of gyration: 26.34 Å; chains: 1; bounding box: 57×66×69 Å

InterPro domains:
  IPR007529 Zinc finger, HIT-type [PF04438] (39-64)
  IPR007529 Zinc finger, HIT-type [PS51083] (40-74)
  IPR051639 Box C/D snoRNA [PTHR13483] (39-96)

Sequence (98 aa):
MSKTVALTAQSQHSPISVNGSDTTQSQHGLSTVLPVLGTCEVCACKDAKYTCPKCEVKTCCIACANIHKKELSCSGVRDKVNFKQLSKFTNMDLQSGR

Secondary structure (DSSP, 8-state):
-----------------------------------TT-B-TTTSSSB--EE-TTT--EESSHHHHHHHHHHTT------------GGG--TTGGG---